Protein AF-S4TZ33-F1 (afdb_monomer_lite)

InterPro domains:
  IPR001199 Cytochrome b5-like heme/steroid binding domain [PF00173] (109-137)
  IPR001199 Cytochrome b5-like heme/steroid binding domain [PS50255] (104-138)
  IPR005066 Moybdenum cofactor oxidoreductase, dimerisation [PF03404] (2-38)
  IPR008335 Eukaryotic molybdopterin oxidoreductase [PR00407] (6-18)
  IPR008335 Eukaryotic molybdopterin oxidoreductase [PR00407] (19-32)
  IPR014756 Immunoglobulin E-set [SSF81296] (3-37)
  IPR036400 Cytochrome b5-like heme/steroid binding domain superfamily [G3DSA:3.10.120.10] (96-138)
  IPR036400 Cytochrome b5-like heme/steroid binding domain superfamily [SSF55856] (98-137)

pLDDT: mean 81.8, std 16.22, range [41.91, 97.94]

Radius of gyration: 23.01 Å; chains: 1; bounding box: 63×39×63 Å

Organism: NCBI:txid282311

Sequence (138 aa):
SAVMVRCMDQSLALQPRDMYWNATGMMNNWWFRVCIHKLDGGKLRFEHPTMAGTQPGGWMQRLKDEGMDPAKPAFASNPPTDRAPSKKPTKPSLDVSMTNPRVDRKISVEELEAHNKENQPWLVVRGEVYDGTAFLDR

Structure (mmCIF, N/CA/C/O backbone):
data_AF-S4TZ33-F1
#
_entry.id   AF-S4TZ33-F1
#
loop_
_atom_site.group_PDB
_atom_site.id
_atom_site.type_symbol
_atom_site.label_atom_id
_atom_site.label_alt_id
_atom_site.label_comp_id
_atom_site.label_asym_id
_atom_site.label_entity_id
_atom_site.label_seq_id
_atom_site.pdbx_PDB_ins_code
_atom_site.Cartn_x
_atom_site.Cartn_y
_atom_site.Cartn_z
_atom_site.occupancy
_atom_site.B_iso_or_equiv
_atom_site.auth_seq_id
_atom_site.auth_comp_id
_atom_site.auth_asym_id
_atom_site.auth_atom_id
_atom_site.pdbx_PDB_model_num
ATOM 1 N N . SER A 1 1 ? 8.593 -8.013 -14.480 1.00 88.00 1 SER A N 1
ATOM 2 C CA . SER A 1 1 ? 9.685 -7.064 -14.157 1.00 88.00 1 SER A CA 1
ATOM 3 C C . SER A 1 1 ? 9.137 -5.874 -13.383 1.00 88.00 1 SER A C 1
ATOM 5 O O . SER A 1 1 ? 7.920 -5.758 -13.287 1.00 88.00 1 SER A O 1
ATOM 7 N N . ALA A 1 2 ? 9.978 -4.991 -12.831 1.00 93.69 2 ALA A N 1
ATOM 8 C CA . ALA A 1 2 ? 9.517 -3.758 -12.179 1.00 93.69 2 ALA A CA 1
ATOM 9 C C . ALA A 1 2 ? 10.529 -2.610 -12.311 1.00 93.69 2 ALA A C 1
ATOM 11 O O . ALA A 1 2 ? 11.734 -2.858 -12.333 1.00 93.69 2 ALA A O 1
ATOM 12 N N . VAL A 1 3 ? 10.026 -1.373 -12.346 1.00 95.69 3 VAL A N 1
ATOM 13 C CA . VAL A 1 3 ? 10.808 -0.152 -12.095 1.00 95.69 3 VAL A CA 1
ATOM 14 C C . VAL A 1 3 ? 10.781 0.118 -10.595 1.00 95.69 3 VAL A C 1
ATOM 16 O O . VAL A 1 3 ? 9.722 0.026 -9.972 1.00 95.69 3 VAL A O 1
ATOM 19 N N . MET A 1 4 ? 11.933 0.429 -10.005 1.00 95.44 4 MET A N 1
ATOM 20 C CA . MET A 1 4 ? 12.061 0.712 -8.575 1.00 95.44 4 MET A CA 1
ATOM 21 C C . MET A 1 4 ? 12.805 2.027 -8.378 1.00 95.44 4 MET A C 1
ATOM 23 O O . MET A 1 4 ? 13.808 2.263 -9.047 1.00 95.44 4 MET A O 1
ATOM 27 N N . VAL A 1 5 ? 12.322 2.858 -7.456 1.00 96.81 5 VAL A N 1
ATOM 28 C CA . VAL A 1 5 ? 12.927 4.156 -7.130 1.00 96.81 5 VAL A CA 1
ATOM 29 C C . VAL A 1 5 ? 13.247 4.208 -5.641 1.00 96.81 5 VAL A C 1
ATOM 31 O O . VAL A 1 5 ? 12.446 3.773 -4.810 1.00 96.81 5 VAL A O 1
ATOM 34 N N . ARG A 1 6 ? 14.431 4.738 -5.323 1.00 97.31 6 ARG A N 1
ATOM 35 C CA . ARG A 1 6 ? 14.859 5.077 -3.967 1.00 97.31 6 ARG A CA 1
ATOM 36 C C . ARG A 1 6 ? 15.643 6.386 -3.980 1.00 97.31 6 ARG A C 1
ATOM 38 O O . ARG A 1 6 ? 16.315 6.675 -4.968 1.00 97.31 6 ARG A O 1
ATOM 45 N N . CYS A 1 7 ? 15.619 7.097 -2.865 1.00 96.94 7 CYS A N 1
ATOM 46 C CA . CYS A 1 7 ? 16.362 8.333 -2.655 1.00 96.94 7 CYS A CA 1
ATOM 47 C C . CYS A 1 7 ? 17.353 8.202 -1.492 1.00 96.94 7 CYS A C 1
ATOM 49 O O . CYS A 1 7 ? 17.231 7.316 -0.638 1.00 96.94 7 CYS A O 1
ATOM 51 N N . MET A 1 8 ? 18.327 9.108 -1.497 1.00 97.94 8 MET A N 1
ATOM 52 C CA . MET A 1 8 ? 19.324 9.317 -0.456 1.00 97.94 8 MET A CA 1
ATOM 53 C C . MET A 1 8 ? 19.390 10.814 -0.162 1.00 97.94 8 MET A C 1
ATOM 55 O O . MET A 1 8 ? 19.381 11.604 -1.109 1.00 97.94 8 MET A O 1
ATOM 59 N N . ASP A 1 9 ? 19.422 11.202 1.108 1.00 97.25 9 ASP A N 1
ATOM 60 C CA . ASP A 1 9 ? 19.547 12.608 1.500 1.00 97.25 9 ASP A CA 1
ATOM 61 C C . ASP A 1 9 ? 21.012 13.040 1.720 1.00 97.25 9 ASP A C 1
ATOM 63 O O . ASP A 1 9 ? 21.955 12.265 1.540 1.00 97.25 9 ASP A O 1
ATOM 67 N N . GLN A 1 10 ? 21.207 14.308 2.100 1.00 97.62 10 GLN A N 1
ATOM 68 C CA . GLN A 1 10 ? 22.529 14.892 2.367 1.00 97.62 10 GLN A CA 1
ATOM 69 C C . GLN A 1 10 ? 23.223 14.286 3.597 1.00 97.62 10 GLN A C 1
ATOM 71 O O . GLN A 1 10 ? 24.447 14.337 3.693 1.00 97.62 10 GLN A O 1
ATOM 76 N N . SER A 1 11 ? 22.460 13.696 4.521 1.00 97.31 11 SER A N 1
ATOM 77 C CA . SER A 1 11 ? 22.965 13.003 5.711 1.00 97.31 11 SER A CA 1
ATOM 78 C C . SER A 1 11 ? 23.290 11.531 5.444 1.00 97.31 11 SER A C 1
ATOM 80 O O . SER A 1 11 ? 23.605 10.792 6.374 1.00 97.31 11 SER A O 1
ATOM 82 N N . LEU A 1 12 ? 23.254 11.108 4.177 1.00 96.12 12 LEU A N 1
ATOM 83 C CA . LEU A 1 12 ? 23.475 9.740 3.722 1.00 96.12 12 LEU A CA 1
ATOM 84 C C . LEU A 1 12 ? 22.384 8.743 4.156 1.00 96.12 12 LEU A C 1
ATOM 86 O O . LEU A 1 12 ? 22.590 7.529 4.070 1.00 96.12 12 LEU A O 1
ATOM 90 N N . ALA A 1 13 ? 21.209 9.221 4.577 1.00 96.62 13 ALA A N 1
ATOM 91 C CA . ALA A 1 13 ? 20.090 8.356 4.925 1.00 96.62 13 ALA A CA 1
ATOM 92 C C . ALA A 1 13 ? 19.417 7.814 3.654 1.00 96.62 13 ALA A C 1
ATOM 94 O O . ALA A 1 13 ? 19.022 8.565 2.761 1.00 96.62 13 ALA A O 1
ATOM 95 N N . LEU A 1 14 ? 19.286 6.487 3.570 1.00 96.62 14 LEU A N 1
ATOM 96 C CA . LEU A 1 14 ? 18.719 5.775 2.423 1.00 96.62 14 LEU A CA 1
ATOM 97 C C . LEU A 1 14 ? 17.312 5.263 2.722 1.00 96.62 14 LEU A C 1
ATOM 99 O O . LEU A 1 14 ? 17.047 4.720 3.794 1.00 96.62 14 LEU A O 1
ATOM 103 N N . GLN A 1 15 ? 16.435 5.324 1.720 1.00 97.94 15 GLN A N 1
ATOM 104 C CA . GLN A 1 15 ? 15.153 4.624 1.792 1.00 97.94 15 GLN A CA 1
ATOM 105 C C . GLN A 1 15 ? 15.357 3.095 1.888 1.00 97.94 15 GLN A C 1
ATOM 107 O O . GLN A 1 15 ? 16.132 2.526 1.099 1.00 97.94 15 GLN A O 1
ATOM 112 N N . PRO A 1 16 ? 14.658 2.405 2.812 1.00 96.44 16 PRO A N 1
ATOM 113 C CA . PRO A 1 16 ? 14.852 0.981 3.057 1.00 96.44 16 PRO A CA 1
ATOM 114 C C . PRO A 1 16 ? 14.279 0.111 1.932 1.00 96.44 16 PRO A C 1
ATOM 116 O O . PRO A 1 16 ? 13.305 0.456 1.258 1.00 96.44 16 PRO A O 1
ATOM 119 N N . ARG A 1 17 ? 14.893 -1.061 1.725 1.00 94.06 17 ARG A N 1
ATOM 120 C CA . ARG A 1 17 ? 14.422 -2.059 0.752 1.00 94.06 17 ARG A CA 1
ATOM 121 C C . ARG A 1 17 ? 13.105 -2.687 1.191 1.00 94.06 17 ARG A C 1
ATOM 123 O O . ARG A 1 17 ? 12.215 -2.864 0.356 1.00 94.06 17 ARG A O 1
ATOM 130 N N . ASP A 1 18 ? 13.019 -3.066 2.456 1.00 93.19 18 ASP A N 1
ATOM 131 C CA . ASP A 1 18 ? 11.906 -3.825 3.012 1.00 93.19 18 ASP A CA 1
ATOM 132 C C . ASP A 1 18 ? 10.953 -2.903 3.764 1.00 93.19 18 ASP A C 1
ATOM 134 O O . ASP A 1 18 ? 11.351 -1.856 4.276 1.00 93.19 18 ASP A O 1
ATOM 138 N N . MET A 1 19 ? 9.671 -3.267 3.768 1.00 91.88 19 MET A N 1
ATOM 139 C CA . MET A 1 19 ? 8.643 -2.460 4.409 1.00 91.88 19 MET A CA 1
ATOM 140 C C . MET A 1 19 ? 8.819 -2.511 5.924 1.00 91.88 19 MET A C 1
ATOM 142 O O . MET A 1 19 ? 8.832 -3.591 6.515 1.00 91.88 19 MET A O 1
ATOM 146 N N . TYR A 1 20 ? 8.880 -1.340 6.550 1.00 91.94 20 TYR A N 1
ATOM 147 C CA . TYR A 1 20 ? 8.744 -1.220 7.992 1.00 91.94 20 TYR A CA 1
ATOM 148 C C . TYR A 1 20 ? 7.273 -0.976 8.330 1.00 91.94 20 TYR A C 1
ATOM 150 O O . TYR A 1 20 ? 6.742 0.110 8.099 1.00 91.94 20 TYR A O 1
ATOM 158 N N . TRP A 1 21 ? 6.596 -2.012 8.821 1.00 90.25 21 TRP A N 1
ATOM 159 C CA . TRP A 1 21 ? 5.198 -1.907 9.224 1.00 90.25 21 TRP A CA 1
ATOM 160 C C . TRP A 1 21 ? 5.095 -1.352 10.645 1.00 90.25 21 TRP A C 1
ATOM 162 O O . TRP A 1 21 ? 5.807 -1.793 11.544 1.00 90.25 21 TRP A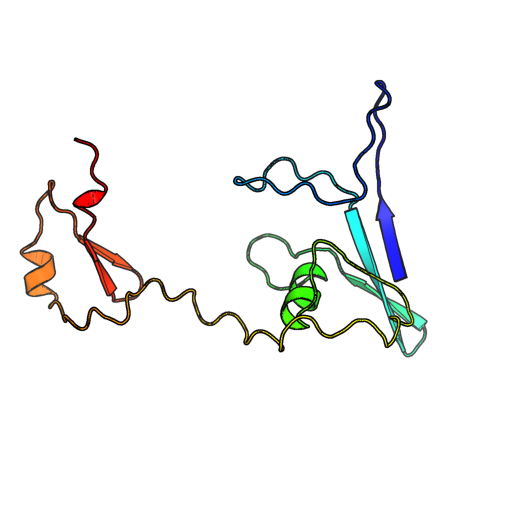 O 1
ATOM 172 N N . ASN A 1 22 ? 4.185 -0.405 10.847 1.00 90.75 22 ASN A N 1
ATOM 173 C CA . ASN A 1 22 ? 3.852 0.144 12.155 1.00 90.75 22 ASN A CA 1
ATOM 174 C C . ASN A 1 22 ? 2.328 0.237 12.309 1.00 90.75 22 ASN A C 1
ATOM 176 O O . ASN A 1 22 ? 1.601 0.225 11.316 1.00 90.75 22 ASN A O 1
ATOM 180 N N . ALA A 1 23 ? 1.856 0.342 13.553 1.00 88.38 23 ALA A N 1
ATOM 181 C CA . ALA A 1 23 ? 0.431 0.284 13.879 1.00 88.38 23 ALA A CA 1
ATOM 182 C C . ALA A 1 23 ? -0.411 1.378 13.200 1.00 88.38 23 ALA A C 1
ATOM 184 O O . ALA A 1 23 ? -1.580 1.145 12.906 1.00 88.38 23 ALA A O 1
ATOM 185 N N . THR A 1 24 ? 0.169 2.553 12.931 1.00 92.00 24 THR A N 1
ATOM 186 C CA . THR A 1 24 ? -0.545 3.675 12.301 1.00 92.00 24 THR A CA 1
ATOM 187 C C . THR A 1 24 ? -0.462 3.657 10.774 1.00 92.00 24 THR A C 1
ATOM 189 O O . THR A 1 24 ? -1.171 4.411 10.114 1.00 92.00 24 THR A O 1
ATOM 192 N N . GLY A 1 25 ? 0.403 2.820 10.191 1.00 88.38 25 GLY A N 1
ATOM 193 C CA . GLY A 1 25 ? 0.671 2.790 8.752 1.00 88.38 25 GLY A CA 1
ATOM 194 C C . GLY A 1 25 ? 1.339 4.061 8.211 1.00 88.38 25 GLY A C 1
ATOM 195 O O . GLY A 1 25 ? 1.363 4.269 6.997 1.00 88.38 25 GLY A O 1
ATOM 196 N N . MET A 1 26 ? 1.870 4.922 9.083 1.00 94.06 26 MET A N 1
ATOM 197 C CA . MET A 1 26 ? 2.430 6.220 8.701 1.00 94.06 26 MET A CA 1
ATOM 198 C C . MET A 1 26 ? 3.914 6.126 8.338 1.00 94.06 26 MET A C 1
ATOM 200 O O . MET A 1 26 ? 4.612 5.199 8.744 1.00 94.06 26 MET A O 1
ATOM 204 N N . MET A 1 27 ? 4.402 7.126 7.595 1.00 93.94 27 MET A N 1
ATOM 205 C CA . MET A 1 27 ? 5.818 7.276 7.223 1.00 93.94 27 MET A CA 1
ATOM 206 C C . MET A 1 27 ? 6.405 6.071 6.471 1.00 93.94 27 MET A C 1
ATOM 208 O O . MET A 1 27 ? 7.600 5.793 6.557 1.00 93.94 27 MET A O 1
ATOM 212 N N . ASN A 1 28 ? 5.582 5.357 5.696 1.00 94.25 28 ASN A N 1
ATOM 213 C CA . ASN A 1 28 ? 6.087 4.292 4.840 1.00 94.25 28 ASN A CA 1
ATOM 214 C C . ASN A 1 28 ? 6.901 4.883 3.677 1.00 94.25 28 ASN A C 1
ATOM 216 O O . ASN A 1 28 ? 6.342 5.483 2.759 1.00 94.25 28 ASN A O 1
ATOM 220 N N . ASN A 1 29 ? 8.220 4.693 3.714 1.00 95.94 29 ASN A N 1
ATOM 221 C CA . ASN A 1 29 ? 9.165 5.232 2.737 1.00 95.94 29 ASN A CA 1
ATOM 222 C C . ASN A 1 29 ? 10.063 4.160 2.091 1.00 95.94 29 ASN A C 1
ATOM 224 O O . ASN A 1 29 ? 11.114 4.499 1.543 1.00 95.94 29 ASN A O 1
ATOM 228 N N . TRP A 1 30 ? 9.682 2.878 2.153 1.00 96.50 30 TRP A N 1
ATOM 229 C CA . TRP A 1 30 ? 10.391 1.824 1.420 1.00 96.50 30 TRP A CA 1
ATOM 230 C C . TRP A 1 30 ? 10.371 2.078 -0.096 1.00 96.50 30 TRP A C 1
ATOM 232 O O . TRP A 1 30 ? 9.579 2.886 -0.587 1.00 96.50 30 TRP A O 1
ATOM 242 N N . TRP A 1 31 ? 11.228 1.392 -0.861 1.00 96.81 31 TRP A N 1
ATOM 243 C CA . TRP A 1 31 ? 11.350 1.676 -2.300 1.00 96.81 31 TRP A CA 1
ATOM 244 C C . TRP A 1 31 ? 10.000 1.595 -3.014 1.00 96.81 31 TRP A C 1
ATOM 246 O O . TRP A 1 31 ? 9.290 0.589 -2.926 1.00 96.81 31 TRP A O 1
ATOM 256 N N . PHE A 1 32 ? 9.677 2.629 -3.786 1.00 96.69 32 PHE A N 1
ATOM 257 C CA . PHE A 1 32 ? 8.470 2.631 -4.598 1.00 96.69 32 PHE A CA 1
ATOM 258 C C . PHE A 1 32 ? 8.666 1.718 -5.810 1.00 96.69 32 PHE A C 1
ATOM 260 O O . PHE A 1 32 ? 9.721 1.752 -6.449 1.00 96.69 32 PHE A O 1
ATOM 267 N N . ARG A 1 33 ? 7.668 0.881 -6.129 1.00 96.50 33 ARG A N 1
ATOM 268 C CA . ARG A 1 33 ? 7.771 -0.138 -7.189 1.00 96.50 33 ARG A CA 1
ATOM 269 C C . ARG A 1 33 ? 6.599 -0.056 -8.152 1.00 96.50 33 ARG A C 1
ATOM 271 O O . ARG A 1 33 ? 5.452 -0.143 -7.724 1.00 96.50 33 ARG A O 1
ATOM 278 N N . VAL A 1 34 ? 6.895 0.031 -9.443 1.00 96.44 34 VAL A N 1
ATOM 279 C CA . VAL A 1 34 ? 5.909 -0.058 -10.526 1.00 96.44 34 VAL A CA 1
ATOM 280 C C . VAL A 1 34 ? 6.139 -1.368 -11.268 1.00 96.44 34 VAL A C 1
ATOM 282 O O . VAL A 1 34 ? 7.199 -1.578 -11.862 1.00 96.44 34 VAL A O 1
ATOM 285 N N . CYS A 1 35 ? 5.164 -2.272 -11.206 1.00 95.44 35 CYS A N 1
ATOM 286 C CA . CYS A 1 35 ? 5.226 -3.554 -11.895 1.00 95.44 35 CYS A CA 1
ATOM 287 C C . CYS A 1 35 ? 5.032 -3.346 -13.403 1.00 95.44 35 CYS A C 1
ATOM 289 O O . CYS A 1 35 ? 4.168 -2.582 -13.828 1.00 95.44 35 CYS A O 1
ATOM 291 N N . ILE A 1 36 ? 5.854 -4.018 -14.209 1.00 94.69 36 ILE A N 1
ATOM 292 C CA . ILE A 1 36 ? 5.807 -3.959 -15.671 1.00 94.69 36 ILE A CA 1
ATOM 293 C C . ILE A 1 36 ? 5.270 -5.288 -16.189 1.00 94.69 36 ILE A C 1
ATOM 295 O O . ILE A 1 36 ? 5.907 -6.335 -16.012 1.00 94.69 36 ILE A O 1
ATOM 299 N N . HIS A 1 37 ? 4.142 -5.206 -16.883 1.00 92.44 37 HIS A N 1
ATOM 300 C CA . HIS A 1 37 ? 3.516 -6.293 -17.622 1.00 92.44 37 HIS A CA 1
ATOM 301 C C . HIS A 1 37 ? 3.868 -6.155 -19.100 1.00 92.44 37 HIS A C 1
ATOM 303 O O . HIS A 1 37 ? 3.659 -5.093 -19.689 1.00 92.44 37 HIS A O 1
ATOM 309 N N . LYS A 1 38 ? 4.392 -7.225 -19.696 1.00 92.19 38 LYS A N 1
ATOM 310 C CA . LYS A 1 38 ? 4.577 -7.323 -21.146 1.00 92.19 38 LYS A CA 1
ATOM 311 C C . LYS A 1 38 ? 3.301 -7.914 -21.735 1.00 92.19 38 LYS A C 1
ATOM 313 O O . LYS A 1 38 ? 2.890 -8.986 -21.307 1.00 92.19 38 LYS A O 1
ATOM 318 N N . LEU A 1 39 ? 2.675 -7.194 -22.653 1.00 92.19 39 LEU A N 1
ATOM 319 C CA . LEU A 1 39 ? 1.466 -7.613 -23.353 1.00 92.19 39 LEU A CA 1
ATOM 320 C C . LEU A 1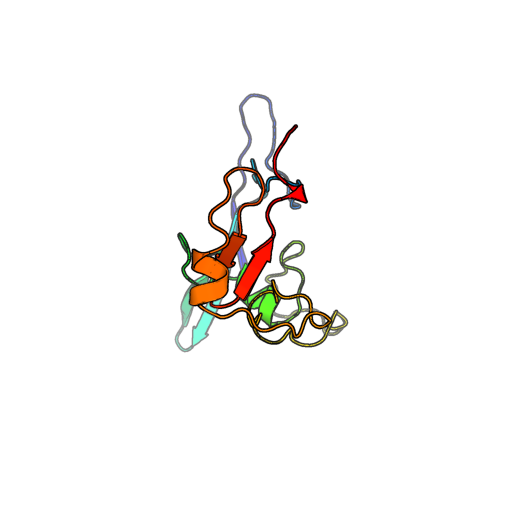 39 ? 1.806 -7.984 -24.799 1.00 92.19 39 LEU A C 1
ATOM 322 O O . LEU A 1 39 ? 2.878 -7.643 -25.311 1.00 92.19 39 LEU A O 1
ATOM 326 N N . ASP A 1 40 ? 0.861 -8.635 -25.468 1.00 91.81 40 ASP A N 1
ATOM 327 C CA . ASP A 1 40 ? 0.997 -8.985 -26.877 1.00 91.81 40 ASP A CA 1
ATOM 328 C C . ASP A 1 40 ? 1.159 -7.741 -27.761 1.00 91.81 40 ASP A C 1
ATOM 330 O O . ASP A 1 40 ? 0.691 -6.637 -27.453 1.00 91.81 40 ASP A O 1
ATOM 334 N N . GLY A 1 41 ? 1.866 -7.916 -28.878 1.00 92.62 41 GLY A N 1
ATOM 335 C CA . GLY A 1 41 ? 2.146 -6.828 -29.815 1.00 92.62 41 GLY A CA 1
ATOM 336 C C . GLY A 1 41 ? 3.127 -5.779 -29.281 1.00 92.62 41 GLY A C 1
ATOM 337 O O . GLY A 1 41 ? 3.082 -4.631 -29.714 1.00 92.62 41 GLY A O 1
ATOM 338 N N . GLY A 1 42 ? 3.988 -6.141 -28.322 1.00 92.50 42 GLY A N 1
ATOM 339 C CA . GLY A 1 42 ? 5.046 -5.260 -27.809 1.00 92.50 42 GLY A CA 1
ATOM 340 C C . GLY A 1 42 ? 4.557 -4.145 -26.881 1.00 92.50 42 GLY A C 1
ATOM 341 O O . GLY A 1 42 ? 5.318 -3.231 -26.564 1.00 92.50 42 GLY A O 1
ATOM 342 N N . LYS A 1 43 ? 3.301 -4.201 -26.426 1.00 95.38 43 LYS A N 1
ATOM 343 C CA . LYS A 1 43 ? 2.737 -3.213 -25.500 1.00 95.38 43 LYS A CA 1
ATOM 344 C C . LYS A 1 43 ? 3.207 -3.480 -24.070 1.00 95.38 43 LYS A C 1
ATOM 346 O O . LYS A 1 43 ? 3.383 -4.626 -23.658 1.00 95.38 43 LYS A O 1
ATOM 351 N N . LEU A 1 44 ? 3.367 -2.415 -23.288 1.00 95.50 44 LEU A N 1
ATOM 352 C CA . LEU A 1 44 ? 3.692 -2.492 -21.865 1.00 95.50 44 LEU A CA 1
ATOM 353 C C . LEU A 1 44 ? 2.559 -1.889 -21.039 1.00 95.50 44 LEU A C 1
ATOM 355 O O . LEU A 1 44 ? 2.061 -0.811 -21.358 1.00 95.50 44 LEU A O 1
ATOM 359 N N . ARG A 1 45 ? 2.182 -2.567 -19.954 1.00 94.31 45 ARG A N 1
ATOM 360 C CA . ARG A 1 45 ? 1.283 -2.021 -18.931 1.00 94.31 45 ARG A CA 1
ATOM 361 C C . ARG A 1 45 ? 2.050 -1.842 -17.630 1.00 94.31 45 ARG A C 1
ATOM 363 O O . ARG A 1 45 ? 2.709 -2.767 -17.157 1.00 94.31 45 ARG A O 1
ATOM 370 N N . PHE A 1 46 ? 1.917 -0.660 -17.048 1.00 95.19 46 PHE A N 1
ATOM 371 C CA . PHE A 1 46 ? 2.535 -0.291 -15.783 1.00 95.19 46 PHE A CA 1
ATOM 372 C C . PHE A 1 46 ? 1.484 -0.328 -14.680 1.00 95.19 46 PHE A C 1
ATOM 374 O O . PHE A 1 46 ? 0.399 0.226 -14.824 1.00 95.19 46 PHE A O 1
ATOM 381 N N . GLU A 1 47 ? 1.799 -1.014 -13.591 1.00 95.44 47 GLU A N 1
ATOM 382 C CA . GLU A 1 47 ? 0.906 -1.206 -12.455 1.00 95.44 47 GLU A CA 1
ATOM 383 C C . GLU A 1 47 ? 1.570 -0.618 -11.205 1.00 95.44 47 GLU A C 1
ATOM 385 O O . GLU A 1 47 ? 2.632 -1.076 -10.774 1.00 95.44 47 GLU A O 1
ATOM 390 N N . HIS A 1 48 ? 0.956 0.421 -10.638 1.00 96.12 48 HIS A N 1
ATOM 391 C CA . HIS A 1 48 ? 1.375 1.035 -9.375 1.00 96.12 48 HIS A CA 1
ATOM 392 C C . HIS A 1 48 ? 1.053 0.119 -8.175 1.00 96.12 48 HIS A C 1
ATOM 394 O O . HIS A 1 48 ? 0.307 -0.849 -8.333 1.00 96.12 48 HIS A O 1
ATOM 400 N N . PRO A 1 49 ? 1.603 0.378 -6.972 1.00 95.19 49 PRO A N 1
ATOM 401 C CA . PRO A 1 49 ? 1.318 -0.433 -5.786 1.00 95.19 49 PRO A CA 1
ATOM 402 C C . PRO A 1 49 ? -0.160 -0.489 -5.407 1.00 95.19 49 PRO A C 1
ATOM 404 O O . PRO A 1 49 ? -0.688 -1.578 -5.198 1.00 95.19 49 PRO A O 1
ATOM 407 N N . THR A 1 50 ? -0.814 0.667 -5.373 1.00 94.06 50 THR A N 1
ATOM 408 C CA . THR A 1 50 ? -2.244 0.859 -5.101 1.00 94.06 50 THR A CA 1
ATOM 409 C C . THR A 1 50 ? -2.794 1.917 -6.055 1.00 94.06 50 THR A C 1
ATOM 411 O O . THR A 1 50 ? -2.026 2.662 -6.672 1.00 94.06 50 THR A O 1
ATOM 414 N N . MET A 1 51 ? -4.118 2.002 -6.158 1.00 91.44 51 MET A N 1
ATOM 415 C CA . MET A 1 51 ? -4.803 3.125 -6.801 1.00 91.44 51 MET A CA 1
ATOM 416 C C . MET A 1 51 ? -5.077 4.253 -5.794 1.00 91.44 51 MET A C 1
ATOM 418 O O . MET A 1 51 ? -4.913 4.078 -4.586 1.00 91.44 51 MET A O 1
ATOM 422 N N . ALA A 1 52 ? -5.440 5.435 -6.294 1.00 85.00 52 ALA A N 1
ATOM 423 C CA . ALA A 1 52 ? -5.722 6.593 -5.453 1.00 85.00 52 ALA A CA 1
ATOM 424 C C . ALA A 1 52 ? -7.063 6.446 -4.710 1.00 85.00 52 ALA A C 1
ATOM 426 O O . ALA A 1 52 ? -8.058 5.981 -5.271 1.00 85.00 52 ALA A O 1
ATOM 427 N N . GLY A 1 53 ? -7.102 6.904 -3.457 1.00 83.75 53 GLY A N 1
ATOM 428 C CA . GLY A 1 53 ? -8.312 6.890 -2.636 1.00 83.75 53 GLY A CA 1
ATOM 429 C C . GLY A 1 53 ? -8.821 5.473 -2.362 1.00 83.75 53 GLY A C 1
ATOM 430 O O . GLY A 1 53 ? -8.062 4.599 -1.957 1.00 83.75 53 GLY A O 1
ATOM 431 N N . THR A 1 54 ? -10.119 5.259 -2.571 1.00 82.38 54 THR A N 1
ATOM 432 C CA . THR A 1 54 ? -10.810 3.980 -2.336 1.00 82.38 54 THR A CA 1
ATOM 433 C C . THR A 1 54 ? -10.904 3.102 -3.584 1.00 82.38 54 THR A C 1
ATOM 435 O O . THR A 1 54 ? -11.599 2.086 -3.574 1.00 82.38 54 THR A O 1
ATOM 438 N N . GLN A 1 55 ? -10.235 3.481 -4.677 1.00 85.88 55 GLN A N 1
ATOM 439 C CA . GLN A 1 55 ? -10.288 2.709 -5.911 1.00 85.88 55 GLN A CA 1
ATOM 440 C C . GLN A 1 55 ? -9.557 1.367 -5.745 1.00 85.88 55 GLN A C 1
ATOM 442 O O . GLN A 1 55 ? -8.431 1.344 -5.240 1.00 85.88 55 GLN A O 1
ATOM 447 N N . PRO A 1 56 ? -10.153 0.249 -6.191 1.00 86.31 56 PRO A N 1
ATOM 448 C CA . PRO A 1 56 ? -9.462 -1.028 -6.209 1.00 86.31 56 PRO A CA 1
ATOM 449 C C . PRO A 1 56 ? -8.399 -1.048 -7.312 1.00 86.31 56 PRO A C 1
ATOM 451 O O . PRO A 1 56 ? -8.584 -0.492 -8.396 1.00 86.31 56 PRO A O 1
ATOM 454 N N . GLY A 1 57 ? -7.292 -1.734 -7.051 1.00 92.25 57 GLY A N 1
ATOM 455 C CA . GLY A 1 57 ? -6.263 -2.034 -8.035 1.00 92.25 57 GLY A CA 1
ATOM 456 C C . GLY A 1 57 ? -4.8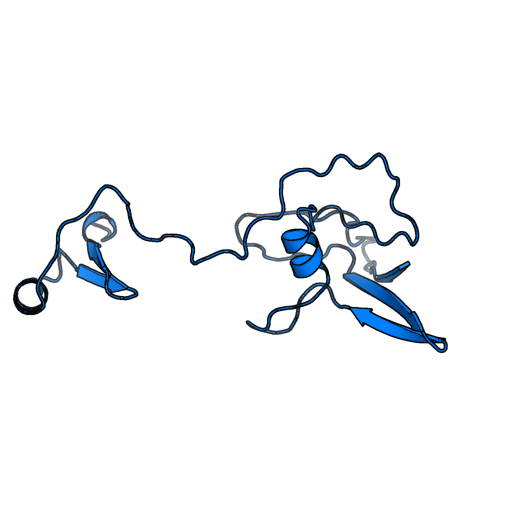41 -1.890 -7.506 1.00 92.25 57 GLY A C 1
ATOM 457 O O . GLY A 1 57 ? -4.586 -1.680 -6.320 1.00 92.25 57 GLY A O 1
ATOM 458 N N . GLY A 1 58 ? -3.901 -1.993 -8.440 1.00 95.12 58 GLY A N 1
ATOM 459 C CA . GLY A 1 58 ? -2.477 -2.020 -8.150 1.00 95.12 58 GLY A CA 1
ATOM 460 C C . GLY A 1 58 ? -1.975 -3.407 -7.755 1.00 95.12 58 GLY A C 1
ATOM 461 O O . GLY A 1 58 ? -2.736 -4.315 -7.406 1.00 95.12 58 GLY A O 1
ATOM 462 N N . TRP A 1 59 ? -0.654 -3.572 -7.810 1.00 95.31 59 TRP A N 1
ATOM 463 C CA . TRP A 1 59 ? -0.047 -4.885 -7.623 1.00 95.31 59 TRP A CA 1
ATOM 464 C C . TRP A 1 59 ? -0.191 -5.395 -6.187 1.00 95.31 59 TRP A C 1
ATOM 466 O O . TRP A 1 59 ? -0.180 -6.606 -5.989 1.00 95.31 59 TRP A O 1
ATOM 476 N N . MET A 1 60 ? -0.343 -4.520 -5.181 1.00 93.50 60 MET A N 1
ATOM 477 C CA . MET A 1 60 ? -0.525 -4.959 -3.791 1.00 93.50 60 MET A CA 1
ATOM 478 C C . MET A 1 60 ? -1.849 -5.697 -3.605 1.00 93.50 60 MET A C 1
ATOM 480 O O . MET A 1 60 ? -1.877 -6.737 -2.949 1.00 93.50 60 MET A O 1
ATOM 484 N N . GLN A 1 61 ? -2.927 -5.184 -4.205 1.00 92.62 61 GLN A N 1
ATOM 485 C CA . GLN A 1 61 ? -4.226 -5.848 -4.168 1.00 92.62 61 GLN A CA 1
ATOM 486 C C . GLN A 1 61 ? -4.180 -7.165 -4.942 1.00 92.62 61 GLN A C 1
ATOM 488 O O . GLN A 1 61 ? -4.543 -8.198 -4.391 1.00 92.62 61 GLN A O 1
ATOM 493 N N . ARG A 1 62 ? -3.628 -7.157 -6.161 1.00 92.69 62 ARG A N 1
ATOM 494 C CA . ARG A 1 62 ? -3.489 -8.374 -6.967 1.00 92.69 62 ARG A CA 1
ATOM 495 C C . ARG A 1 62 ? -2.709 -9.477 -6.242 1.00 92.69 62 ARG A C 1
ATOM 497 O O . ARG A 1 62 ? -3.165 -10.613 -6.219 1.00 92.69 62 ARG A O 1
ATOM 504 N N . LEU A 1 63 ? -1.574 -9.155 -5.610 1.00 91.88 63 LEU A N 1
ATOM 505 C CA . LEU A 1 63 ? -0.816 -10.140 -4.826 1.00 91.88 63 LEU A CA 1
ATOM 506 C C . LEU A 1 63 ? -1.643 -10.694 -3.662 1.00 91.88 63 LEU A C 1
ATOM 508 O O . LEU A 1 63 ? -1.617 -11.898 -3.428 1.00 91.88 63 LEU A O 1
ATOM 512 N N . LYS A 1 64 ? -2.393 -9.842 -2.956 1.00 89.44 64 LYS A N 1
ATOM 513 C CA . LYS A 1 64 ? -3.258 -10.269 -1.851 1.00 89.44 64 LYS A CA 1
ATOM 514 C C . LYS A 1 64 ? -4.361 -11.220 -2.329 1.00 89.44 64 LYS A C 1
ATOM 516 O O . LYS A 1 64 ? -4.599 -12.240 -1.683 1.00 89.44 64 LYS A O 1
ATOM 521 N N . ASP A 1 65 ? -4.983 -10.915 -3.464 1.00 88.56 65 ASP A N 1
ATOM 522 C CA . ASP A 1 65 ? -6.025 -11.742 -4.085 1.00 88.56 65 ASP A CA 1
ATOM 523 C C . ASP A 1 65 ? -5.456 -13.093 -4.568 1.00 88.56 65 ASP A C 1
ATOM 525 O O . ASP A 1 65 ? -6.090 -14.138 -4.421 1.00 88.56 65 ASP A O 1
ATOM 529 N N . GLU A 1 66 ? -4.210 -13.091 -5.052 1.00 86.94 66 GLU A N 1
ATOM 530 C CA . GLU A 1 66 ? -3.433 -14.283 -5.424 1.00 86.94 66 GLU A CA 1
ATOM 531 C C . GLU A 1 66 ? -2.902 -15.073 -4.201 1.00 86.94 66 GLU A C 1
ATOM 533 O O . GLU A 1 66 ? -2.249 -16.103 -4.369 1.00 86.94 66 GLU A O 1
ATOM 538 N N . GLY A 1 67 ? -3.171 -14.625 -2.967 1.00 85.81 67 GLY A N 1
ATOM 539 C CA . GLY A 1 67 ? -2.700 -15.270 -1.733 1.00 85.81 67 GLY A CA 1
ATOM 540 C C . GLY A 1 67 ? -1.211 -15.053 -1.436 1.00 85.81 67 GLY A C 1
ATOM 541 O O . GLY A 1 67 ? -0.631 -15.728 -0.593 1.00 85.81 67 GLY A O 1
ATOM 542 N N . MET A 1 68 ? -0.561 -14.114 -2.116 1.00 87.31 68 MET A N 1
ATOM 543 C CA . MET A 1 68 ? 0.832 -13.747 -1.880 1.00 87.31 68 MET A CA 1
ATOM 544 C C . MET A 1 68 ? 0.957 -12.605 -0.868 1.00 87.31 68 MET A C 1
ATOM 546 O O . MET A 1 68 ? 0.041 -11.811 -0.673 1.00 87.31 68 MET A O 1
ATOM 550 N N . ASP A 1 69 ? 2.127 -12.507 -0.232 1.00 89.31 69 ASP A N 1
ATOM 551 C CA . ASP A 1 69 ? 2.450 -11.442 0.721 1.00 89.31 69 ASP A CA 1
ATOM 552 C C . ASP A 1 69 ? 2.934 -10.169 -0.011 1.00 89.31 69 ASP A C 1
ATOM 554 O O . ASP A 1 69 ? 4.042 -10.170 -0.568 1.00 89.31 69 ASP A O 1
ATOM 558 N N . PRO A 1 70 ? 2.167 -9.057 0.005 1.00 91.00 70 PRO A N 1
ATOM 559 C CA . PRO A 1 70 ? 2.567 -7.811 -0.647 1.00 91.00 70 PRO A CA 1
ATOM 560 C C . PRO A 1 70 ? 3.796 -7.151 -0.010 1.00 91.00 70 PRO A C 1
ATOM 562 O O . PRO A 1 70 ? 4.447 -6.342 -0.672 1.00 91.00 70 PRO A O 1
ATOM 565 N N . ALA A 1 71 ? 4.147 -7.491 1.238 1.00 90.38 71 ALA A N 1
ATOM 566 C CA . ALA A 1 71 ? 5.351 -6.990 1.903 1.00 90.38 71 ALA A CA 1
ATOM 567 C C . ALA A 1 71 ? 6.639 -7.579 1.304 1.00 90.38 71 ALA A C 1
ATOM 569 O O . ALA A 1 71 ? 7.715 -6.991 1.430 1.00 90.38 71 ALA A O 1
ATOM 570 N N . LYS A 1 72 ? 6.534 -8.722 0.613 1.00 89.75 72 LYS A N 1
ATOM 571 C CA . LYS A 1 72 ? 7.653 -9.433 -0.020 1.00 89.75 72 LYS A CA 1
ATOM 572 C C . LYS A 1 72 ? 7.408 -9.606 -1.523 1.00 89.75 72 LYS A C 1
ATOM 574 O O . LYS A 1 72 ? 7.370 -10.735 -2.022 1.00 89.75 72 LYS A O 1
ATOM 579 N N . PRO A 1 73 ? 7.256 -8.504 -2.280 1.00 89.75 73 PRO A N 1
ATOM 580 C CA . PRO A 1 73 ? 6.861 -8.598 -3.670 1.00 89.75 73 PRO A CA 1
ATOM 581 C C . PRO A 1 73 ? 8.008 -9.143 -4.524 1.00 89.75 73 PRO A C 1
ATOM 583 O O . PRO A 1 73 ? 9.170 -8.747 -4.381 1.00 89.75 73 PRO A O 1
ATOM 586 N N . ALA A 1 74 ? 7.668 -10.018 -5.467 1.00 87.56 74 ALA A N 1
ATOM 587 C CA . ALA A 1 74 ? 8.591 -10.495 -6.485 1.00 87.56 74 ALA A CA 1
ATOM 588 C C . ALA A 1 74 ? 7.999 -10.278 -7.872 1.00 87.56 74 ALA A C 1
ATOM 590 O O . ALA A 1 74 ? 6.927 -10.777 -8.190 1.00 87.56 74 ALA A O 1
ATOM 591 N N . PHE A 1 75 ? 8.737 -9.553 -8.709 1.00 83.62 75 PHE A N 1
ATOM 592 C CA . PHE A 1 75 ? 8.299 -9.171 -10.051 1.00 83.62 75 PHE A CA 1
ATOM 593 C C . PHE A 1 75 ? 9.081 -9.909 -11.147 1.00 83.62 75 PHE A C 1
ATOM 595 O O . PHE A 1 75 ? 9.307 -9.354 -12.224 1.00 83.62 75 PHE A O 1
ATOM 602 N N . ALA A 1 76 ? 9.556 -11.126 -10.867 1.00 69.44 76 ALA A N 1
ATOM 603 C CA . ALA A 1 76 ? 10.305 -11.934 -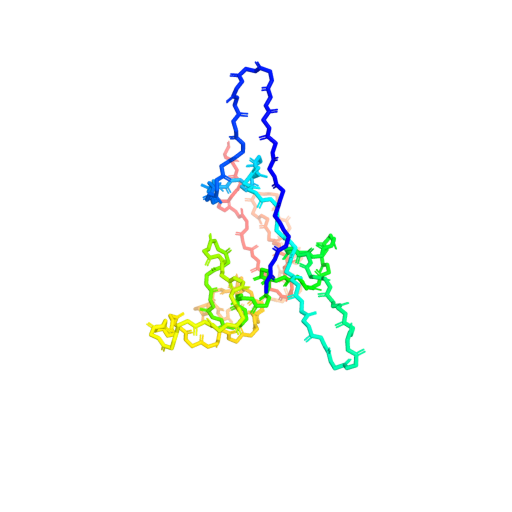11.827 1.00 69.44 76 ALA A CA 1
ATOM 604 C C . ALA A 1 76 ? 9.400 -12.416 -12.972 1.00 69.44 76 ALA A C 1
ATOM 606 O O . ALA A 1 76 ? 8.219 -12.671 -12.762 1.00 69.44 76 ALA A O 1
ATOM 607 N N . SER A 1 77 ? 9.959 -12.531 -14.182 1.00 55.69 77 SER A N 1
ATOM 608 C CA . SER A 1 77 ? 9.224 -13.028 -15.359 1.00 55.69 77 SER A CA 1
ATOM 609 C C . SER A 1 77 ? 8.886 -14.520 -15.251 1.00 55.69 77 SER A C 1
ATOM 611 O O . SER A 1 77 ? 7.885 -14.936 -15.814 1.00 55.69 77 SER A O 1
ATOM 613 N N . ASN A 1 78 ? 9.688 -15.275 -14.488 1.00 50.16 78 ASN A N 1
ATOM 614 C CA . ASN A 1 78 ? 9.439 -16.655 -14.083 1.00 50.16 78 ASN A CA 1
ATOM 615 C C . ASN A 1 78 ? 9.565 -16.714 -12.551 1.00 50.16 78 ASN A C 1
ATOM 617 O O . ASN A 1 78 ? 10.688 -16.626 -12.039 1.00 50.16 78 ASN A O 1
ATOM 621 N N . PRO A 1 79 ? 8.466 -16.785 -11.785 1.00 51.25 79 PRO A N 1
ATOM 622 C CA . PRO A 1 79 ? 8.566 -17.090 -10.366 1.00 51.25 79 PRO A CA 1
ATOM 623 C C . PRO A 1 79 ? 9.145 -18.509 -10.200 1.00 51.25 79 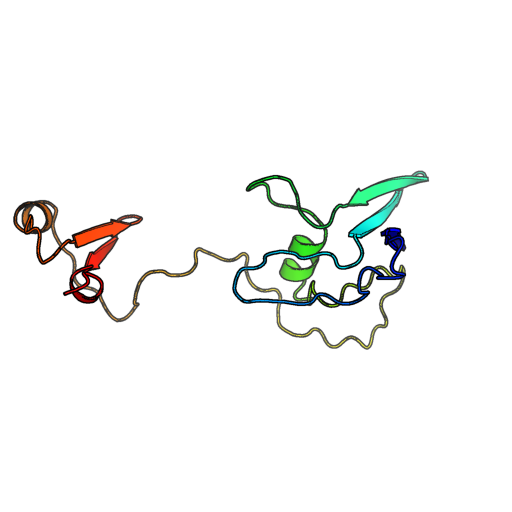PRO A C 1
ATOM 625 O O . PRO A 1 79 ? 8.797 -19.392 -10.983 1.00 51.25 79 PRO A O 1
ATOM 628 N N . PRO A 1 80 ? 10.025 -18.762 -9.215 1.00 42.78 80 PRO A N 1
ATOM 629 C CA . PRO A 1 80 ? 10.437 -20.122 -8.891 1.00 42.78 80 PRO A CA 1
ATOM 630 C C . PRO A 1 80 ? 9.200 -20.952 -8.536 1.00 42.78 80 PRO A C 1
ATOM 632 O O . PRO A 1 80 ? 8.412 -20.543 -7.680 1.00 42.78 80 PRO A O 1
ATOM 635 N N . THR A 1 81 ? 9.056 -22.109 -9.177 1.00 47.00 81 THR A N 1
ATOM 636 C CA . THR A 1 81 ? 7.975 -23.089 -8.982 1.00 47.00 81 THR A CA 1
ATOM 637 C C . THR A 1 81 ? 7.893 -23.632 -7.547 1.00 47.00 81 THR A C 1
ATOM 639 O O . THR A 1 81 ? 6.876 -24.203 -7.177 1.00 47.00 81 THR A O 1
ATOM 642 N N . ASP A 1 82 ? 8.918 -23.386 -6.722 1.00 43.47 82 ASP A N 1
ATOM 643 C CA . ASP A 1 82 ? 9.017 -23.809 -5.316 1.00 43.47 82 ASP A CA 1
ATOM 644 C C . ASP A 1 82 ? 8.486 -22.796 -4.293 1.00 43.47 82 ASP A C 1
ATOM 646 O O . ASP A 1 82 ? 8.658 -22.960 -3.081 1.00 43.47 82 ASP A O 1
ATOM 650 N N . ARG A 1 83 ? 7.813 -21.726 -4.726 1.00 48.84 83 ARG A N 1
ATOM 651 C CA . ARG A 1 83 ? 7.086 -20.883 -3.772 1.00 48.84 83 ARG A CA 1
ATOM 652 C C . ARG A 1 83 ? 5.796 -21.586 -3.400 1.00 48.84 83 ARG A C 1
ATOM 654 O O . ARG A 1 83 ? 4.783 -21.422 -4.074 1.00 48.84 83 ARG A O 1
ATOM 661 N N . ALA A 1 84 ? 5.862 -22.368 -2.323 1.00 41.94 84 ALA A N 1
ATOM 662 C CA . ALA A 1 84 ? 4.694 -22.939 -1.676 1.00 41.94 84 ALA A CA 1
ATOM 663 C C . ALA A 1 84 ? 3.587 -21.867 -1.620 1.00 41.94 84 ALA A C 1
ATOM 665 O O . ALA A 1 84 ? 3.842 -20.778 -1.090 1.00 41.94 84 ALA A O 1
ATOM 666 N N . PRO A 1 85 ? 2.396 -22.122 -2.192 1.00 43.56 85 PRO A N 1
ATOM 667 C CA . PRO A 1 85 ? 1.284 -21.191 -2.112 1.00 43.56 85 PRO A CA 1
ATOM 668 C C . PRO A 1 85 ? 0.924 -21.051 -0.634 1.00 43.56 85 PRO A C 1
ATOM 670 O O . PRO A 1 85 ? 0.295 -21.925 -0.033 1.00 43.56 85 PRO A O 1
ATOM 673 N N . SER A 1 86 ? 1.395 -19.976 -0.007 1.00 49.12 86 SER A N 1
ATOM 674 C CA . SER A 1 86 ? 1.039 -19.681 1.370 1.00 49.12 86 SER A CA 1
ATOM 675 C C . SER A 1 86 ? -0.388 -19.164 1.363 1.00 49.12 86 SER A C 1
ATOM 677 O O . SER A 1 86 ? -0.630 -17.981 1.187 1.00 49.12 86 SER A O 1
ATOM 679 N N . LYS A 1 87 ? -1.307 -20.096 1.617 1.00 46.09 87 LYS A N 1
ATOM 680 C CA . LYS A 1 87 ? -2.744 -19.910 1.838 1.00 46.09 87 LYS A CA 1
ATOM 681 C C . LYS A 1 87 ? -3.562 -19.750 0.553 1.00 46.09 87 LYS A C 1
ATOM 683 O O . LYS A 1 87 ? -3.234 -19.018 -0.369 1.00 46.09 87 LYS A O 1
ATOM 688 N N . LYS A 1 88 ? -4.654 -20.521 0.531 1.00 46.38 88 LYS A N 1
ATOM 689 C CA . LYS A 1 88 ? -5.710 -20.556 -0.490 1.00 46.38 88 LYS A CA 1
ATOM 690 C C . LYS A 1 88 ? -6.105 -19.126 -0.903 1.00 46.38 88 LYS A C 1
ATOM 692 O O . LYS A 1 88 ? -6.082 -18.268 -0.020 1.00 46.38 88 LYS A O 1
ATOM 697 N N . PRO A 1 89 ? -6.518 -18.887 -2.169 1.00 41.91 89 PRO A N 1
ATOM 698 C CA . PRO A 1 89 ? -7.034 -17.590 -2.602 1.00 41.91 89 PRO A CA 1
ATOM 699 C C . PRO A 1 89 ? -8.062 -17.130 -1.576 1.00 41.91 89 PRO A C 1
ATOM 701 O O . PRO A 1 89 ? -9.070 -17.803 -1.329 1.00 41.91 89 PRO A O 1
ATOM 704 N N . THR A 1 90 ? -7.727 -16.048 -0.878 1.00 43.50 90 THR A N 1
ATOM 705 C CA . THR A 1 90 ? -8.617 -15.500 0.133 1.00 43.50 90 THR A CA 1
ATOM 706 C C . THR A 1 90 ? -9.785 -14.968 -0.670 1.00 43.50 90 THR A C 1
ATOM 708 O O . THR A 1 90 ? -9.590 -14.102 -1.519 1.00 43.50 90 THR A O 1
ATOM 711 N N . LYS A 1 91 ? -10.975 -15.553 -0.477 1.00 48.53 91 LYS A N 1
ATOM 712 C CA . LYS A 1 91 ? -12.218 -15.028 -1.052 1.00 48.53 91 LYS A CA 1
ATOM 713 C C . LYS A 1 91 ? -12.188 -13.500 -0.915 1.00 48.53 91 LYS A C 1
ATOM 715 O O . LYS A 1 91 ? -11.748 -13.047 0.151 1.00 48.53 91 LYS A O 1
ATOM 720 N N . PRO A 1 92 ? -12.615 -12.737 -1.946 1.00 46.31 92 PRO A N 1
ATOM 721 C CA . PRO A 1 92 ? -12.674 -11.280 -1.859 1.00 46.31 92 PRO A CA 1
ATOM 722 C C . PRO A 1 92 ? -13.305 -10.968 -0.519 1.00 46.31 92 PRO A C 1
ATOM 724 O O . PRO A 1 92 ? -14.296 -11.621 -0.185 1.00 46.31 92 PRO A O 1
ATOM 727 N N . SER A 1 93 ? -12.651 -10.127 0.284 1.00 49.69 93 SER A N 1
ATOM 728 C CA . SER A 1 93 ? -13.073 -9.846 1.650 1.00 49.69 93 SER A CA 1
ATOM 729 C C . SER A 1 93 ? -14.508 -9.340 1.603 1.00 49.69 93 SER A C 1
ATOM 731 O O . SER A 1 93 ? -14.751 -8.149 1.419 1.00 49.69 93 SER A O 1
ATOM 733 N N . LEU A 1 94 ? -15.450 -10.278 1.701 1.00 49.69 94 LEU A N 1
ATOM 734 C CA . LEU A 1 94 ? -16.806 -10.041 2.118 1.00 49.69 94 LEU A CA 1
ATOM 735 C C . LEU A 1 94 ? -16.609 -9.374 3.458 1.00 49.69 94 LEU A C 1
ATOM 737 O O . LEU A 1 94 ? -15.936 -9.951 4.313 1.00 49.69 94 LEU A O 1
ATOM 741 N N . ASP A 1 95 ? -17.036 -8.117 3.496 1.00 52.38 95 ASP A N 1
ATOM 742 C CA . ASP A 1 95 ? -17.210 -7.273 4.662 1.00 52.38 95 ASP A CA 1
ATOM 743 C C . ASP A 1 95 ? -16.670 -7.893 5.945 1.00 52.38 95 ASP A C 1
ATOM 745 O O . ASP A 1 95 ? -17.203 -8.901 6.410 1.00 52.38 95 ASP A O 1
ATOM 749 N N . VAL A 1 96 ? -15.620 -7.291 6.519 1.00 56.34 96 VAL A N 1
ATOM 750 C CA . VAL A 1 96 ? -15.194 -7.621 7.885 1.00 56.34 96 VAL A CA 1
ATOM 751 C C . VAL A 1 96 ? -16.471 -7.699 8.710 1.00 56.34 96 VAL A C 1
ATOM 753 O O . VAL A 1 96 ? -17.192 -6.706 8.809 1.00 56.34 96 VAL A O 1
ATOM 756 N N . SER A 1 97 ? -16.806 -8.904 9.174 1.00 57.84 97 SER A N 1
ATOM 757 C CA . SER A 1 97 ? -18.031 -9.145 9.922 1.00 57.84 97 SER A CA 1
ATOM 758 C C . SER A 1 97 ? -17.886 -8.373 11.220 1.00 57.84 97 SER A C 1
ATOM 760 O O . SER A 1 97 ? -17.261 -8.849 12.163 1.00 57.84 97 SER A O 1
ATOM 762 N N . MET A 1 98 ? -18.402 -7.145 11.232 1.00 59.62 98 MET A N 1
ATOM 763 C CA . MET A 1 98 ? -18.437 -6.288 12.415 1.00 59.62 98 MET A CA 1
ATOM 764 C C . MET A 1 98 ? -19.446 -6.825 13.441 1.00 59.62 98 MET A C 1
ATOM 766 O O . MET A 1 98 ? -19.492 -6.351 14.569 1.00 59.62 98 MET A O 1
ATOM 770 N N . THR A 1 99 ? -20.230 -7.840 13.065 1.00 69.25 99 THR A N 1
ATOM 771 C CA . THR A 1 99 ? -21.224 -8.500 13.903 1.00 69.25 99 THR A CA 1
ATOM 772 C C . THR A 1 99 ? -20.625 -9.663 14.686 1.00 69.25 99 THR A C 1
ATOM 774 O O . THR A 1 99 ? -19.795 -10.433 14.192 1.00 69.25 99 THR A O 1
ATOM 777 N N . ASN A 1 100 ? -21.081 -9.814 15.929 1.00 70.31 100 ASN A N 1
ATOM 778 C CA . ASN A 1 100 ? -20.799 -10.990 16.736 1.00 70.31 100 ASN A CA 1
ATOM 779 C C . ASN A 1 100 ? -21.831 -12.081 16.395 1.00 70.31 100 ASN A C 1
ATOM 781 O O . ASN A 1 100 ? -23.002 -11.907 16.726 1.00 70.31 100 ASN A O 1
ATOM 785 N N . PRO A 1 101 ? -21.433 -13.228 15.811 1.00 71.88 101 PRO A N 1
ATOM 786 C CA . PRO A 1 101 ? -22.369 -14.274 15.388 1.00 71.88 101 PRO A CA 1
ATOM 787 C C . PRO A 1 101 ? -23.112 -14.961 16.546 1.00 71.88 101 PRO A C 1
ATOM 789 O O . PRO A 1 101 ? -23.976 -15.797 16.303 1.00 71.88 101 PRO A O 1
ATOM 792 N N . ARG A 1 102 ? -22.768 -14.656 17.805 1.00 76.38 102 ARG A N 1
ATOM 793 C CA . ARG A 1 102 ? -23.466 -15.162 18.998 1.00 76.38 102 ARG A CA 1
ATOM 794 C C . ARG A 1 102 ? -24.646 -14.292 19.433 1.00 76.38 102 ARG A C 1
ATOM 796 O O . ARG A 1 102 ? -25.349 -14.686 20.355 1.00 76.38 102 ARG A O 1
ATOM 803 N N . VAL A 1 103 ? -24.813 -13.111 18.842 1.00 74.62 103 VAL A N 1
ATOM 804 C CA . VAL A 1 103 ? -25.884 -12.175 19.192 1.00 74.62 103 VAL A CA 1
ATOM 805 C C . VAL A 1 103 ? -26.924 -12.213 18.079 1.00 74.62 103 VAL A C 1
ATOM 807 O O . VAL A 1 103 ? -26.667 -11.766 16.969 1.00 74.62 103 VAL A O 1
ATOM 810 N N . ASP A 1 104 ? -28.091 -12.772 18.380 1.00 77.81 104 ASP A N 1
ATOM 811 C CA . ASP A 1 104 ? -29.252 -12.904 17.488 1.00 77.81 104 ASP A CA 1
ATOM 812 C C . ASP A 1 104 ? -30.435 -12.021 17.926 1.00 77.81 104 ASP A C 1
ATOM 814 O O . ASP A 1 104 ? -31.527 -12.077 17.348 1.00 77.81 104 ASP A O 1
ATOM 818 N N . ARG A 1 105 ? -30.219 -11.184 18.949 1.00 83.19 105 ARG A N 1
ATOM 819 C CA . ARG A 1 105 ? -31.221 -10.257 19.472 1.00 83.19 105 ARG A CA 1
ATOM 820 C C . ARG A 1 105 ? -31.606 -9.245 18.398 1.00 83.19 105 ARG A C 1
ATOM 822 O O . ARG A 1 105 ? -30.786 -8.450 17.952 1.00 83.19 105 ARG A O 1
ATOM 829 N N . LYS A 1 106 ? -32.892 -9.230 18.059 1.00 84.06 106 LYS A N 1
ATOM 830 C CA . LYS A 1 106 ? -33.498 -8.219 17.193 1.00 84.06 106 LYS A CA 1
ATOM 831 C C . LYS A 1 106 ? -34.017 -7.075 18.055 1.00 84.06 106 LYS A C 1
ATOM 833 O O . LYS A 1 106 ? -34.737 -7.328 19.015 1.00 84.06 106 LYS A O 1
ATOM 838 N N . ILE A 1 107 ? -33.644 -5.851 17.704 1.00 85.12 107 ILE A N 1
ATOM 839 C CA . ILE A 1 107 ? -34.097 -4.616 18.352 1.00 85.12 107 ILE A CA 1
ATOM 840 C C . ILE A 1 107 ? -35.030 -3.915 17.366 1.00 85.12 107 ILE A C 1
ATOM 842 O O . ILE A 1 107 ? -34.690 -3.787 16.187 1.00 85.12 107 ILE A O 1
ATOM 846 N N . SER A 1 108 ? -36.222 -3.524 17.819 1.00 85.81 108 SER A N 1
ATOM 847 C CA . SER A 1 108 ? -37.170 -2.786 16.978 1.00 85.81 108 SER A CA 1
ATOM 848 C C . SER A 1 108 ? -36.820 -1.296 16.927 1.00 85.81 108 SER A C 1
ATOM 850 O O . SER A 1 108 ? -36.061 -0.793 17.757 1.00 85.81 108 SER A O 1
ATOM 852 N N . VAL A 1 109 ? -37.373 -0.574 15.949 1.00 82.94 109 VAL A N 1
ATOM 853 C CA . VAL A 1 109 ? -37.131 0.872 15.815 1.00 82.94 109 VAL A CA 1
ATOM 854 C C . VAL A 1 109 ? -37.681 1.620 17.030 1.00 82.94 109 VAL A C 1
ATOM 856 O O . VAL A 1 109 ? -37.025 2.519 17.542 1.00 82.94 109 VAL A O 1
ATOM 859 N N . GLU A 1 110 ? -38.827 1.188 17.557 1.00 85.62 110 GLU A N 1
ATOM 860 C CA . GLU A 1 110 ? -39.452 1.797 18.732 1.00 85.62 110 GLU A CA 1
ATOM 861 C C . GLU A 1 110 ? -38.611 1.577 20.001 1.00 85.62 110 GLU A C 1
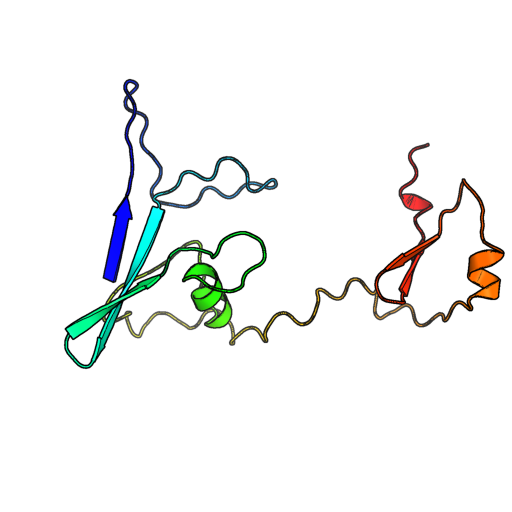ATOM 863 O O . GLU A 1 110 ? -38.486 2.478 20.828 1.00 85.62 110 GLU A O 1
ATOM 868 N N . GLU A 1 111 ? -38.002 0.394 20.156 1.00 84.50 111 GLU A N 1
ATOM 869 C CA . GLU A 1 111 ? -37.089 0.098 21.269 1.00 84.50 111 GLU A CA 1
ATOM 870 C C . GLU A 1 111 ? -35.809 0.939 21.182 1.00 84.50 111 GLU A C 1
ATOM 872 O O . GLU A 1 111 ? -35.343 1.462 22.195 1.00 84.50 111 GLU A O 1
ATOM 877 N N . LEU A 1 112 ? -35.265 1.105 19.974 1.00 84.31 112 LEU A N 1
ATOM 878 C CA . LEU A 1 112 ? -34.096 1.944 19.729 1.00 84.31 112 LEU A CA 1
ATOM 879 C C . LEU A 1 112 ? -34.383 3.421 20.043 1.00 84.31 112 LEU A C 1
ATOM 881 O O . LEU A 1 112 ? -33.579 4.066 20.711 1.00 84.31 112 LEU A O 1
ATOM 885 N N . GLU A 1 113 ? -35.531 3.947 19.610 1.00 82.06 113 GLU A N 1
ATOM 886 C CA . GLU A 1 113 ? -35.949 5.329 19.888 1.00 82.06 113 GLU A CA 1
ATOM 887 C C . GLU A 1 113 ? -36.216 5.570 21.378 1.00 82.06 113 GLU A C 1
ATOM 889 O O . GLU A 1 113 ? -35.845 6.614 21.920 1.00 82.06 113 GLU A O 1
ATOM 894 N N . ALA A 1 114 ? -36.811 4.594 22.072 1.00 82.75 114 ALA A N 1
ATOM 895 C CA . ALA A 1 114 ? -37.006 4.661 23.518 1.00 82.75 114 ALA A CA 1
ATOM 896 C C . ALA A 1 114 ? -35.671 4.650 24.289 1.00 82.75 114 ALA A C 1
ATOM 898 O O . ALA A 1 114 ? -35.586 5.177 25.403 1.00 82.75 114 ALA A O 1
ATOM 899 N N . HIS A 1 115 ? -34.615 4.085 23.699 1.00 77.31 115 HIS A N 1
ATOM 900 C CA . HIS A 1 115 ? -33.273 4.019 24.269 1.00 77.31 115 HIS A CA 1
ATOM 901 C C . HIS A 1 115 ? -32.414 5.257 23.934 1.00 77.31 115 HIS A C 1
ATOM 903 O O . HIS A 1 115 ? -31.233 5.161 23.601 1.00 77.31 115 HIS A O 1
ATOM 909 N N . ASN A 1 116 ? -32.995 6.452 24.069 1.00 77.44 116 ASN A N 1
ATOM 910 C CA . ASN A 1 116 ? -32.305 7.729 23.872 1.00 77.44 116 ASN A CA 1
ATOM 911 C C . ASN A 1 116 ? -31.732 8.274 25.196 1.00 77.44 116 ASN A C 1
ATOM 913 O O . ASN A 1 116 ? -32.233 9.250 25.758 1.00 77.44 116 ASN A O 1
ATOM 917 N N . LYS A 1 117 ? -30.718 7.596 25.747 1.00 80.12 117 LYS A N 1
ATOM 918 C CA . LYS A 1 117 ? -30.036 8.001 26.990 1.00 80.12 117 LYS A CA 1
ATOM 919 C C . LYS A 1 117 ? -28.590 8.388 26.697 1.00 80.12 117 LYS A C 1
ATOM 921 O O . LYS A 1 117 ? -27.845 7.582 26.151 1.00 80.12 117 LYS A O 1
ATOM 926 N N . GLU A 1 118 ? -28.166 9.568 27.152 1.00 75.50 118 GLU A N 1
ATOM 927 C CA . GLU A 1 118 ? -26.800 10.082 26.932 1.00 75.50 118 GLU A CA 1
ATOM 928 C C . GLU A 1 118 ? -25.706 9.158 27.495 1.00 75.50 118 GLU A C 1
ATOM 930 O O . GLU A 1 118 ? -24.659 8.989 26.879 1.00 75.50 118 GLU A O 1
ATOM 935 N N . ASN A 1 119 ? -25.976 8.489 28.621 1.00 80.06 119 ASN A N 1
ATOM 936 C CA . ASN A 1 119 ? -25.010 7.605 29.285 1.00 80.06 119 ASN A CA 1
ATOM 937 C C . ASN A 1 119 ? -24.984 6.170 28.729 1.00 80.06 119 ASN A C 1
ATOM 939 O O . ASN A 1 119 ? -24.213 5.352 29.226 1.00 80.06 119 ASN A O 1
ATOM 943 N N . GLN A 1 120 ? -25.849 5.830 27.767 1.00 82.88 120 GLN A N 1
ATOM 944 C CA . GLN A 1 120 ? -25.910 4.496 27.154 1.00 82.88 120 GLN A CA 1
ATOM 945 C C . GLN A 1 120 ? -26.230 4.602 25.652 1.00 82.88 120 GLN A C 1
ATOM 947 O O . GLN A 1 120 ? -27.332 4.248 25.223 1.00 82.88 120 GLN A O 1
ATOM 952 N N . PRO A 1 121 ? -25.305 5.141 24.840 1.00 83.88 121 PRO A N 1
ATOM 953 C CA . PRO A 1 121 ? -25.557 5.396 23.434 1.00 83.88 121 PRO A CA 1
ATOM 954 C C . PRO A 1 121 ? -25.594 4.084 22.652 1.00 83.88 121 PRO A C 1
ATOM 956 O O . PRO A 1 121 ? -24.647 3.294 22.678 1.00 83.88 121 PRO A O 1
ATOM 959 N N . TRP A 1 122 ? -26.682 3.876 21.917 1.00 88.62 122 TRP A N 1
ATOM 960 C CA . TRP A 1 122 ? -26.784 2.827 20.908 1.00 88.62 122 TRP A CA 1
ATOM 961 C C . TRP A 1 122 ? -26.542 3.427 19.522 1.00 88.62 122 TRP A C 1
ATOM 963 O O . TRP A 1 122 ? -27.043 4.503 19.202 1.00 88.62 122 TRP A O 1
ATOM 973 N N . LEU A 1 123 ? -25.755 2.740 18.696 1.00 85.19 123 LEU A N 1
ATOM 974 C CA . LEU A 1 123 ? -25.355 3.202 17.365 1.00 85.19 123 LEU A CA 1
ATOM 975 C C . LEU A 1 123 ? -25.757 2.172 16.315 1.00 85.19 123 LEU A C 1
ATOM 977 O O . LEU A 1 123 ? -25.525 0.980 16.500 1.00 85.19 123 LEU A O 1
ATOM 981 N N . VAL A 1 124 ? -26.313 2.621 15.189 1.00 85.19 124 VAL A N 1
ATOM 982 C CA . VAL A 1 124 ? -26.700 1.729 14.088 1.00 85.19 124 VAL A CA 1
ATOM 983 C C . VAL A 1 124 ? -25.649 1.769 12.988 1.00 85.19 124 VAL A C 1
ATOM 985 O O . VAL A 1 124 ? -25.407 2.815 12.387 1.00 85.19 124 VAL A O 1
ATOM 988 N N . VAL A 1 125 ? -25.049 0.620 12.679 1.00 77.69 125 VAL A N 1
ATOM 989 C CA . VAL A 1 125 ? -24.086 0.480 11.580 1.00 77.69 125 VAL A CA 1
ATOM 990 C C . VAL A 1 125 ? -24.532 -0.669 10.688 1.00 77.69 125 VAL A C 1
ATOM 992 O O . VAL A 1 125 ? -24.551 -1.820 11.108 1.00 77.69 125 VAL A O 1
ATOM 995 N N . ARG A 1 126 ? -24.886 -0.352 9.434 1.00 76.12 126 ARG A N 1
ATOM 996 C CA . ARG A 1 126 ? -25.320 -1.328 8.410 1.00 76.12 126 ARG A CA 1
ATOM 997 C C . ARG A 1 126 ? -26.515 -2.202 8.832 1.00 76.12 126 ARG A C 1
ATOM 999 O O . ARG A 1 126 ? -26.583 -3.368 8.466 1.00 76.12 126 ARG A O 1
ATOM 1006 N N . GLY A 1 127 ? -27.464 -1.620 9.567 1.00 77.88 127 GLY A N 1
ATOM 1007 C CA . GLY A 1 127 ? -28.679 -2.309 10.023 1.00 77.88 127 GLY A CA 1
ATOM 1008 C C . GLY A 1 127 ? -28.527 -3.075 11.340 1.00 77.88 127 GLY A C 1
ATOM 1009 O O . GLY A 1 127 ? -29.497 -3.665 11.797 1.00 77.88 127 GLY A O 1
ATOM 1010 N N . GLU A 1 128 ? -27.348 -3.027 11.961 1.00 83.75 128 GLU A N 1
ATOM 1011 C CA . GLU A 1 128 ? -27.044 -3.677 13.238 1.00 83.75 128 GLU A CA 1
ATOM 1012 C C . GLU A 1 128 ? -26.887 -2.626 14.341 1.00 83.75 128 GLU A C 1
ATOM 1014 O O . GLU A 1 128 ? -26.338 -1.549 14.090 1.00 83.75 128 GLU A O 1
ATOM 1019 N N . VAL A 1 129 ? -27.351 -2.934 15.555 1.00 86.00 129 VAL A N 1
ATOM 1020 C CA . VAL A 1 129 ? -27.299 -2.032 16.719 1.00 86.00 129 VAL A CA 1
ATOM 1021 C C . VAL A 1 129 ? -26.110 -2.394 17.611 1.00 86.00 129 VAL A C 1
ATOM 1023 O O . VAL A 1 129 ? -25.975 -3.536 18.046 1.00 86.00 129 VAL A O 1
ATOM 1026 N N . TYR A 1 130 ? -25.266 -1.410 17.912 1.00 84.50 130 TYR A N 1
ATOM 1027 C CA . TYR A 1 130 ? -24.078 -1.540 18.753 1.00 84.50 130 TYR A CA 1
ATOM 1028 C C . TYR A 1 130 ? -24.255 -0.757 20.052 1.00 84.50 130 TYR A C 1
ATOM 1030 O O . TYR A 1 130 ? -24.628 0.415 20.024 1.00 84.50 130 TYR A O 1
ATOM 1038 N N . ASP A 1 131 ? -23.940 -1.394 21.180 1.00 85.88 131 ASP A N 1
ATOM 1039 C CA . ASP A 1 131 ? -23.929 -0.753 22.495 1.00 85.88 131 ASP A CA 1
ATOM 1040 C C . ASP A 1 131 ? -22.577 -0.066 22.743 1.00 85.88 131 ASP A C 1
ATOM 1042 O O . ASP A 1 131 ? -21.540 -0.720 22.888 1.00 85.88 131 ASP A O 1
ATOM 1046 N N . GLY A 1 132 ? -22.593 1.267 22.766 1.00 79.75 132 GLY A N 1
ATOM 1047 C CA . GLY A 1 132 ? -21.426 2.111 22.998 1.00 79.75 132 GLY A CA 1
ATOM 1048 C C . GLY A 1 132 ? -21.140 2.397 24.473 1.00 79.75 132 GLY A C 1
ATOM 1049 O O . GLY A 1 132 ? -20.137 3.043 24.764 1.00 79.75 132 GLY A O 1
ATOM 1050 N N . THR A 1 133 ? -21.970 1.921 25.409 1.00 84.25 133 THR A N 1
ATOM 1051 C CA . THR A 1 133 ? -21.877 2.265 26.842 1.00 84.25 133 THR A CA 1
ATOM 1052 C C . THR A 1 133 ? -20.496 1.973 27.432 1.00 84.25 133 THR A C 1
ATOM 1054 O O . THR A 1 133 ? -19.976 2.756 28.220 1.00 84.25 133 THR A O 1
ATOM 1057 N N . ALA A 1 134 ? -19.866 0.865 27.030 1.00 79.50 134 ALA A N 1
ATOM 1058 C CA . ALA A 1 134 ? -18.548 0.461 27.528 1.00 79.50 134 ALA A CA 1
ATOM 1059 C C . ALA A 1 134 ? -17.387 1.348 27.035 1.00 79.50 134 ALA A C 1
ATOM 1061 O O . ALA A 1 134 ? -16.275 1.222 27.543 1.00 79.50 134 ALA A O 1
ATOM 1062 N N . PHE A 1 135 ? -17.636 2.205 26.042 1.00 76.50 135 PHE A N 1
ATOM 1063 C CA . PHE A 1 135 ? -16.642 3.067 25.402 1.00 76.50 135 PHE A CA 1
ATOM 1064 C C . PHE A 1 135 ? -16.820 4.548 25.749 1.00 76.50 135 PHE A C 1
ATOM 1066 O O . PHE A 1 135 ? -16.060 5.378 25.255 1.00 76.50 135 PHE A O 1
ATOM 1073 N N . LEU A 1 136 ? -17.811 4.889 26.576 1.00 76.56 136 LEU A N 1
ATOM 1074 C CA . LEU A 1 136 ? -17.877 6.207 27.187 1.00 76.56 136 LEU A CA 1
ATOM 1075 C C . LEU A 1 136 ? -16.837 6.273 28.309 1.00 76.56 136 LEU A C 1
ATOM 1077 O O . LEU A 1 136 ? -16.903 5.501 29.271 1.00 76.56 136 LEU A O 1
ATOM 1081 N N . ASP A 1 137 ? -15.870 7.179 28.165 1.00 69.25 137 ASP A N 1
ATOM 1082 C CA . ASP A 1 137 ? -14.946 7.520 29.245 1.00 69.25 137 ASP A CA 1
ATOM 1083 C C . ASP A 1 137 ? -15.742 8.014 30.465 1.00 69.25 137 ASP A C 1
ATOM 1085 O O . ASP A 1 137 ? -16.742 8.725 30.326 1.00 69.25 137 ASP A O 1
ATOM 1089 N N . ARG A 1 138 ? -15.315 7.587 31.658 1.00 59.97 138 ARG A N 1
ATOM 1090 C CA . ARG A 1 138 ? -15.910 8.005 32.936 1.00 59.97 138 ARG A CA 1
ATOM 1091 C C . ARG A 1 138 ? -15.605 9.455 33.275 1.00 59.97 138 ARG A C 1
ATOM 1093 O O . ARG A 1 138 ? -14.444 9.870 33.069 1.00 59.97 138 ARG A O 1
#

Foldseek 3Di:
DKDKDWDADPVRDTAAQFFDDDPVRPPTRHIWIWAWDQDPPRDIDTFGCADPDPDGGGPVNVCLQQQHHSRDDDRDPDDPPPPDSNDDRDPDPPPPCPDDPVDPDDADPVNQVVPPDPQWDWDDDPNDIDTCNVVDDD

Secondary structure (DSSP, 8-state):
-EEEE--B-TT--B--SS----TT-----SPEEEEEEE-GGG-EEEE-SS-STT---SHHHHHHHTT--TTS----SS--TT----SS----------S-TT------HHHHHHT--TTS-EEEETTEEEE-GGGS--